Protein AF-A0A7S1D529-F1 (afdb_monomer_lite)

Structure (mmCIF, N/CA/C/O backbone):
data_AF-A0A7S1D529-F1
#
_entry.id   AF-A0A7S1D529-F1
#
loop_
_atom_site.group_PDB
_atom_site.id
_atom_site.type_symbol
_atom_site.label_atom_id
_atom_site.label_alt_id
_atom_site.label_comp_id
_atom_site.label_asym_id
_atom_site.label_entity_id
_atom_site.label_seq_id
_atom_site.pdbx_PDB_ins_code
_atom_site.Cartn_x
_atom_site.Cartn_y
_atom_site.Cartn_z
_atom_site.occupancy
_atom_site.B_iso_or_equiv
_atom_site.auth_seq_id
_atom_site.auth_comp_id
_atom_site.auth_asym_id
_atom_site.auth_atom_id
_atom_site.pdbx_PDB_model_num
ATOM 1 N N . MET A 1 1 ? -1.758 2.946 -7.980 1.00 95.69 1 MET A N 1
ATOM 2 C CA . MET A 1 1 ? -2.320 4.237 -7.523 1.00 95.69 1 MET A CA 1
ATOM 3 C C . MET A 1 1 ? -1.273 4.942 -6.686 1.00 95.69 1 MET A C 1
ATOM 5 O O . MET A 1 1 ? -0.496 4.265 -6.034 1.00 95.69 1 MET A O 1
ATOM 9 N N . ASP A 1 2 ? -1.231 6.268 -6.720 1.00 97.00 2 ASP A N 1
ATOM 10 C CA . ASP A 1 2 ? -0.287 7.068 -5.933 1.00 97.00 2 ASP A CA 1
ATOM 11 C C . ASP A 1 2 ? -1.100 8.072 -5.110 1.00 97.00 2 ASP A C 1
ATOM 13 O O . ASP A 1 2 ? -1.572 9.080 -5.638 1.00 97.00 2 ASP A O 1
ATOM 17 N N . ILE A 1 3 ? -1.356 7.729 -3.847 1.00 98.00 3 ILE A N 1
ATOM 18 C CA . ILE A 1 3 ? -2.122 8.547 -2.903 1.00 98.00 3 ILE A CA 1
ATOM 19 C C . ILE A 1 3 ? -1.126 9.470 -2.215 1.00 98.00 3 ILE A C 1
ATOM 21 O O . ILE A 1 3 ? -0.313 9.010 -1.417 1.00 98.00 3 ILE A O 1
ATOM 25 N N . LYS A 1 4 ? -1.160 10.756 -2.561 1.00 98.00 4 LYS A N 1
ATOM 26 C CA . LYS A 1 4 ? -0.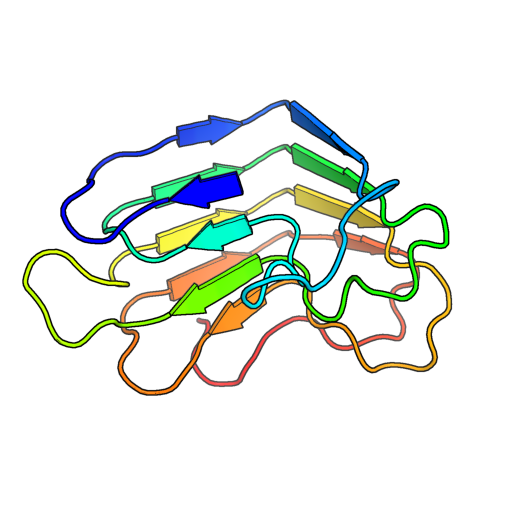144 11.727 -2.146 1.00 98.00 4 LYS A CA 1
ATOM 27 C C . LYS A 1 4 ? -0.289 12.178 -0.697 1.00 98.00 4 LYS A C 1
ATOM 29 O O . LYS A 1 4 ? -1.391 12.260 -0.161 1.00 98.00 4 LYS A O 1
ATOM 34 N N . GLU A 1 5 ? 0.846 12.523 -0.105 1.00 97.69 5 GLU A N 1
ATOM 35 C CA . GLU A 1 5 ? 0.939 13.368 1.081 1.00 97.69 5 GLU A CA 1
ATOM 36 C C . GLU A 1 5 ? 0.051 14.615 0.937 1.00 97.69 5 GLU A C 1
ATOM 38 O O . GLU A 1 5 ? -0.155 15.119 -0.171 1.00 97.69 5 GLU A O 1
ATOM 43 N N . GLY A 1 6 ? -0.528 15.087 2.040 1.00 97.81 6 GLY A N 1
ATOM 44 C CA . GLY A 1 6 ? -1.513 16.173 2.012 1.00 97.81 6 GLY A CA 1
ATOM 45 C C . GLY A 1 6 ? -2.952 15.727 1.729 1.00 97.81 6 GLY A C 1
ATOM 46 O O . GLY A 1 6 ? -3.860 16.548 1.826 1.00 97.81 6 GLY A O 1
ATOM 47 N N . THR A 1 7 ? -3.185 14.455 1.385 1.00 98.19 7 THR A N 1
ATOM 48 C CA . THR A 1 7 ? -4.541 13.890 1.262 1.00 98.19 7 THR A CA 1
ATOM 49 C C . THR A 1 7 ? -4.961 13.175 2.541 1.00 98.19 7 THR A C 1
ATOM 51 O O . THR A 1 7 ? -4.131 12.590 3.237 1.00 98.19 7 THR A O 1
ATOM 54 N N . GLU A 1 8 ? -6.258 13.200 2.838 1.00 98.06 8 GLU A N 1
ATOM 55 C CA . GLU A 1 8 ? -6.848 12.557 4.012 1.00 98.06 8 GLU A CA 1
ATOM 56 C C . GLU A 1 8 ? -8.153 11.837 3.660 1.00 98.06 8 GLU A C 1
ATOM 58 O O . GLU A 1 8 ? -8.775 12.147 2.641 1.00 98.06 8 GLU A O 1
ATOM 63 N N . GLU A 1 9 ? -8.564 10.881 4.498 1.00 97.94 9 GLU A N 1
ATOM 64 C CA . GLU A 1 9 ? -9.870 10.202 4.409 1.00 97.94 9 GLU A CA 1
ATOM 65 C C . GLU A 1 9 ? -10.107 9.491 3.062 1.00 97.94 9 GLU A C 1
ATOM 67 O O . GLU A 1 9 ? -11.237 9.339 2.589 1.00 97.94 9 GLU A O 1
ATOM 72 N N . ILE A 1 10 ? -9.028 9.047 2.410 1.00 98.31 10 ILE A N 1
ATOM 73 C CA . ILE A 1 10 ? -9.114 8.343 1.131 1.00 98.31 10 ILE A CA 1
ATOM 74 C C . ILE A 1 10 ? -9.613 6.920 1.360 1.00 98.31 10 ILE A C 1
ATOM 76 O O . ILE A 1 10 ? -9.035 6.157 2.132 1.00 98.31 10 ILE A O 1
ATOM 80 N N . ILE A 1 11 ? -10.653 6.540 0.622 1.00 98.75 11 ILE A N 1
ATOM 81 C CA . ILE A 1 11 ? -11.219 5.193 0.645 1.00 98.75 11 ILE A CA 1
ATOM 82 C C . ILE A 1 11 ? -10.951 4.521 -0.701 1.00 98.75 11 ILE A C 1
ATOM 84 O O . ILE A 1 11 ? -11.296 5.051 -1.757 1.00 98.75 11 ILE A O 1
ATOM 88 N N . VAL A 1 12 ? -10.362 3.329 -0.652 1.00 98.81 12 VAL A N 1
ATOM 89 C CA . VAL A 1 12 ? -10.220 2.427 -1.798 1.00 98.81 12 VAL A CA 1
ATOM 90 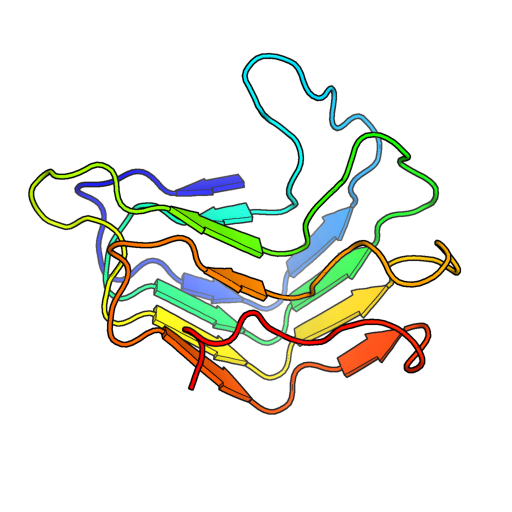C C . VAL A 1 12 ? -10.872 1.111 -1.410 1.00 98.81 12 VAL A C 1
ATOM 92 O O . VAL A 1 12 ? -10.328 0.360 -0.598 1.00 98.81 12 VAL A O 1
ATOM 95 N N . GLU A 1 13 ? -12.045 0.831 -1.973 1.00 98.75 13 GLU A N 1
ATOM 96 C CA . GLU A 1 13 ? -12.808 -0.365 -1.622 1.00 98.75 13 GLU A CA 1
ATOM 97 C C . GLU A 1 13 ? -13.539 -1.018 -2.792 1.00 98.75 13 GLU A C 1
ATOM 99 O O . GLU A 1 13 ? -13.956 -0.334 -3.725 1.00 98.75 13 GLU A O 1
ATOM 104 N N . TYR A 1 14 ? -13.693 -2.345 -2.724 1.00 98.69 14 TYR A N 1
ATOM 105 C CA . TYR A 1 14 ? -14.400 -3.168 -3.716 1.00 98.69 14 TYR A CA 1
ATOM 106 C C . TYR A 1 14 ? -13.848 -3.067 -5.148 1.00 98.69 14 TYR A C 1
ATOM 108 O O . TYR A 1 14 ? -14.591 -3.194 -6.123 1.00 98.69 14 TYR A O 1
ATOM 116 N N . ASN A 1 15 ? -12.537 -2.855 -5.291 1.00 98.81 15 ASN A N 1
ATOM 117 C CA . ASN A 1 15 ? -11.878 -2.779 -6.594 1.00 98.81 15 ASN A CA 1
ATOM 118 C C . ASN A 1 15 ? -11.172 -4.085 -6.965 1.00 98.81 15 ASN A C 1
ATOM 120 O O . ASN A 1 15 ? -10.654 -4.797 -6.107 1.00 98.81 15 ASN A O 1
ATOM 124 N N . TYR A 1 16 ? -11.063 -4.330 -8.272 1.00 98.62 16 TYR A N 1
ATOM 125 C CA . TYR A 1 16 ? -10.112 -5.277 -8.852 1.00 98.62 16 TYR A CA 1
ATOM 126 C C . TYR A 1 16 ? -8.950 -4.494 -9.471 1.00 98.62 16 TYR A C 1
ATOM 128 O O . TYR A 1 16 ? -9.165 -3.662 -10.355 1.00 98.62 16 TYR A O 1
ATOM 136 N N . ILE A 1 17 ? -7.726 -4.742 -9.007 1.00 98.38 17 ILE A N 1
ATOM 137 C CA . ILE A 1 17 ? -6.535 -3.971 -9.376 1.00 98.38 17 ILE A CA 1
ATOM 138 C C . ILE A 1 17 ? -5.509 -4.913 -10.010 1.00 98.38 17 ILE A C 1
ATOM 140 O O . ILE A 1 17 ? -4.945 -5.780 -9.345 1.00 98.38 17 ILE A O 1
ATOM 144 N N . ASP A 1 18 ? -5.266 -4.726 -11.307 1.00 97.56 18 ASP A N 1
ATOM 145 C CA . ASP A 1 18 ? -4.356 -5.535 -12.125 1.00 97.56 18 ASP A CA 1
ATOM 146 C C . ASP A 1 18 ? -3.005 -4.824 -12.291 1.00 97.56 18 ASP A C 1
ATOM 148 O O . ASP A 1 18 ? -2.964 -3.653 -12.673 1.00 97.56 18 ASP A O 1
ATOM 152 N N . ALA A 1 19 ? -1.901 -5.517 -12.005 1.00 96.25 19 ALA A N 1
ATOM 153 C CA . ALA A 1 19 ? -0.557 -4.946 -12.098 1.00 96.25 19 ALA A CA 1
ATOM 154 C C . ALA A 1 19 ? -0.004 -4.862 -13.527 1.00 96.25 19 ALA A C 1
ATOM 156 O O . ALA A 1 19 ? 1.009 -4.191 -13.726 1.00 96.25 19 ALA A O 1
ATOM 157 N N . ARG A 1 20 ? -0.601 -5.536 -14.522 1.00 95.94 20 ARG A N 1
ATOM 158 C CA . ARG A 1 20 ? -0.025 -5.595 -15.878 1.00 95.94 20 ARG A CA 1
ATOM 159 C C . ARG A 1 20 ? 0.240 -4.198 -16.433 1.00 95.94 20 ARG A C 1
ATOM 161 O O . ARG A 1 20 ? -0.674 -3.391 -16.588 1.00 95.94 20 ARG A O 1
ATOM 168 N N . GLY A 1 21 ? 1.496 -3.945 -16.799 1.00 93.12 21 GLY A N 1
ATOM 169 C CA . GLY A 1 21 ? 1.923 -2.669 -17.373 1.00 93.12 21 GLY A CA 1
ATOM 170 C C . GLY A 1 21 ? 2.515 -1.687 -16.362 1.00 93.12 21 GLY A C 1
ATOM 171 O O . GLY A 1 21 ? 2.993 -0.627 -16.779 1.00 93.12 21 GLY A O 1
ATOM 172 N N . ILE A 1 22 ? 2.560 -2.029 -15.069 1.00 93.44 22 ILE A N 1
ATOM 173 C CA . ILE A 1 22 ? 3.409 -1.325 -14.101 1.00 93.44 22 ILE A CA 1
ATOM 174 C C . ILE A 1 22 ? 4.849 -1.323 -14.626 1.00 93.44 22 ILE A C 1
ATOM 176 O O . ILE A 1 22 ? 5.383 -2.328 -15.090 1.00 93.44 22 ILE A O 1
ATOM 180 N N . SER A 1 23 ? 5.478 -0.150 -14.623 1.00 91.56 23 SER A N 1
ATOM 181 C CA . SER A 1 23 ? 6.689 0.081 -15.412 1.00 91.56 23 SER A CA 1
ATOM 182 C C . SER A 1 23 ? 7.975 0.149 -14.594 1.00 91.56 23 SER A C 1
ATOM 184 O O . SER A 1 23 ? 9.044 0.021 -15.196 1.00 91.56 23 SER A O 1
ATOM 186 N N . ASN A 1 24 ? 7.890 0.349 -13.273 1.00 89.94 24 ASN A N 1
ATOM 187 C CA . ASN A 1 24 ? 8.997 0.757 -12.398 1.00 89.94 24 ASN A CA 1
ATOM 188 C C . ASN A 1 24 ? 9.657 2.098 -12.792 1.00 89.94 24 ASN A C 1
ATOM 190 O O . ASN A 1 24 ? 10.660 2.515 -12.214 1.00 89.94 24 ASN A O 1
ATOM 194 N N . ALA A 1 25 ? 9.101 2.824 -13.767 1.00 91.56 25 ALA A N 1
ATOM 195 C CA . ALA A 1 25 ? 9.546 4.179 -14.053 1.00 91.56 25 ALA A CA 1
ATOM 196 C C . ALA A 1 25 ? 9.136 5.086 -12.889 1.00 91.56 25 ALA A C 1
ATOM 198 O O . ALA A 1 25 ? 7.987 5.051 -12.452 1.00 91.56 25 ALA A O 1
ATOM 199 N N . ASN A 1 26 ? 10.073 5.897 -12.396 1.00 90.69 26 ASN A N 1
ATOM 200 C CA . ASN A 1 26 ? 9.856 6.796 -11.259 1.00 90.69 26 ASN A CA 1
ATOM 201 C C . ASN A 1 26 ? 9.293 6.081 -10.019 1.00 90.69 26 ASN A C 1
ATOM 203 O O . ASN A 1 26 ? 8.403 6.614 -9.362 1.00 90.69 26 ASN A O 1
ATOM 207 N N . TYR A 1 27 ? 9.825 4.893 -9.708 1.00 91.88 27 TYR A N 1
ATOM 208 C CA . TYR A 1 27 ? 9.454 4.104 -8.526 1.00 91.88 27 TYR A CA 1
ATOM 209 C C . TYR A 1 27 ? 8.014 3.570 -8.538 1.00 91.88 27 TYR A C 1
ATOM 211 O O . TYR A 1 27 ? 7.485 3.209 -7.498 1.00 91.88 27 TYR A O 1
ATOM 219 N N . ALA A 1 28 ? 7.367 3.494 -9.705 1.00 90.69 28 ALA A N 1
ATOM 220 C CA . ALA A 1 28 ? 6.077 2.825 -9.835 1.00 90.69 28 ALA A CA 1
ATOM 221 C C . ALA A 1 28 ? 6.256 1.297 -9.752 1.00 90.69 28 ALA A C 1
ATOM 223 O O . ALA A 1 28 ? 6.328 0.638 -10.790 1.00 90.69 28 ALA A O 1
ATOM 224 N N . ASP A 1 29 ? 6.370 0.750 -8.540 1.00 94.25 29 ASP A N 1
ATOM 225 C CA . ASP A 1 29 ? 6.665 -0.668 -8.271 1.00 94.25 29 ASP A CA 1
ATOM 226 C C . ASP A 1 29 ? 5.697 -1.340 -7.272 1.00 94.25 29 ASP A C 1
ATOM 228 O O . ASP A 1 29 ? 5.944 -2.454 -6.803 1.00 94.25 29 ASP A O 1
ATOM 232 N N . SER A 1 30 ? 4.564 -0.695 -6.992 1.00 96.62 30 SER A N 1
ATOM 233 C CA . SER A 1 30 ? 3.515 -1.160 -6.081 1.00 96.62 30 SER A CA 1
ATOM 234 C C . SER A 1 30 ? 2.119 -1.039 -6.714 1.00 96.62 30 SER A C 1
ATOM 236 O O . SER A 1 30 ? 1.917 -0.293 -7.680 1.00 96.62 30 SER A O 1
ATOM 238 N N . PHE A 1 31 ? 1.115 -1.745 -6.176 1.00 98.06 31 PHE A N 1
ATOM 239 C CA . PHE A 1 31 ? -0.277 -1.478 -6.564 1.00 98.06 31 PHE A CA 1
ATOM 240 C C . PHE A 1 31 ? -0.718 -0.108 -6.065 1.00 98.06 31 PHE A C 1
ATOM 242 O O . PHE A 1 31 ? -1.464 0.600 -6.749 1.00 98.06 31 PHE A O 1
ATOM 249 N N . ILE A 1 32 ? -0.286 0.247 -4.855 1.00 98.50 32 ILE A N 1
ATOM 250 C CA . ILE A 1 32 ? -0.587 1.508 -4.195 1.00 98.50 32 ILE A CA 1
ATOM 251 C C . ILE A 1 32 ? 0.678 2.004 -3.510 1.00 98.50 32 ILE A C 1
ATOM 253 O O . ILE A 1 32 ? 1.185 1.348 -2.603 1.00 98.50 32 ILE A O 1
ATOM 257 N N . ASP A 1 33 ? 1.108 3.202 -3.880 1.00 97.75 33 ASP A N 1
ATOM 258 C CA . ASP A 1 33 ? 1.912 4.016 -2.992 1.00 97.75 33 ASP A CA 1
ATOM 259 C C . ASP A 1 33 ? 0.980 4.865 -2.131 1.00 97.75 33 ASP A C 1
ATOM 261 O O . ASP A 1 33 ? 0.189 5.661 -2.644 1.00 97.75 33 ASP A O 1
ATOM 265 N N . LEU A 1 34 ? 1.092 4.702 -0.821 1.00 98.25 34 LEU A N 1
ATOM 266 C CA . LEU A 1 34 ? 0.265 5.343 0.180 1.00 98.25 34 LEU A CA 1
ATOM 267 C C . LEU A 1 34 ? 1.110 6.342 0.972 1.00 98.25 34 LEU A C 1
ATOM 269 O O . LEU A 1 34 ? 1.933 5.949 1.795 1.00 98.25 34 LEU A O 1
ATOM 273 N N . LYS A 1 35 ? 0.933 7.629 0.663 1.00 98.19 35 LYS A N 1
ATOM 274 C CA . LYS A 1 35 ? 1.703 8.744 1.233 1.00 98.19 35 LYS A CA 1
ATOM 275 C C . LYS A 1 35 ? 0.852 9.744 2.019 1.00 98.19 35 LYS A C 1
ATOM 277 O O . LYS A 1 35 ? 1.433 10.611 2.663 1.00 98.19 35 LYS A O 1
ATOM 282 N N . GLY A 1 36 ? -0.481 9.665 1.920 1.00 98.00 36 GLY A N 1
ATOM 283 C CA . GLY A 1 36 ? -1.446 10.525 2.627 1.00 98.00 36 GLY A CA 1
ATOM 284 C C . GLY A 1 36 ? -1.676 10.107 4.081 1.00 98.00 36 GLY A C 1
ATOM 285 O O . GLY A 1 36 ? -0.858 9.403 4.652 1.00 98.00 36 GLY A O 1
ATOM 286 N N . THR A 1 37 ? -2.811 10.478 4.666 1.00 98.19 37 THR A N 1
ATOM 287 C CA . THR A 1 37 ? -3.180 10.190 6.066 1.00 98.19 37 THR A CA 1
ATOM 288 C C . THR A 1 37 ? -4.587 9.587 6.139 1.00 98.19 37 THR A C 1
ATOM 290 O O . THR A 1 37 ? -5.403 9.851 5.259 1.00 98.19 37 THR A O 1
ATOM 293 N N . ARG A 1 38 ? -4.902 8.773 7.161 1.00 98.38 38 ARG A N 1
ATOM 294 C CA . ARG A 1 38 ? -6.267 8.230 7.384 1.00 98.38 38 ARG A CA 1
ATOM 295 C C . ARG A 1 38 ? -6.888 7.602 6.138 1.00 98.38 38 ARG A C 1
ATOM 297 O O . ARG A 1 38 ? -7.988 7.938 5.714 1.00 98.38 38 ARG A O 1
ATOM 304 N N . ALA A 1 39 ? -6.133 6.706 5.512 1.00 98.56 39 ALA A N 1
ATOM 305 C CA . ALA A 1 39 ? -6.617 5.980 4.342 1.00 98.56 39 ALA A CA 1
ATOM 306 C C . ALA A 1 39 ? -7.188 4.618 4.731 1.00 98.56 39 ALA A C 1
ATOM 308 O O . ALA A 1 39 ? -6.607 3.915 5.560 1.00 98.56 39 ALA A O 1
ATOM 309 N N . TYR A 1 40 ? -8.273 4.236 4.065 1.00 98.81 40 TYR A N 1
ATOM 310 C CA . TYR A 1 40 ? -8.997 2.990 4.275 1.00 98.81 40 TYR A CA 1
ATOM 311 C C . TYR A 1 40 ? -8.941 2.152 2.998 1.00 98.81 40 TYR A C 1
ATOM 313 O O . TYR A 1 40 ? -9.626 2.449 2.017 1.00 98.81 40 TYR A O 1
ATOM 321 N N . ILE A 1 41 ? -8.115 1.108 3.001 1.00 98.88 41 ILE A N 1
ATOM 322 C CA . ILE A 1 41 ? -7.926 0.209 1.857 1.00 98.88 41 ILE A CA 1
ATOM 323 C C . ILE A 1 41 ? -8.531 -1.148 2.208 1.00 98.88 41 ILE A C 1
ATOM 325 O O . ILE A 1 41 ? -7.942 -1.904 2.983 1.00 98.88 41 ILE A O 1
ATOM 329 N N . ARG A 1 42 ? -9.718 -1.459 1.680 1.00 98.88 42 ARG A N 1
ATOM 330 C CA . ARG A 1 42 ? -10.480 -2.633 2.133 1.00 98.88 42 ARG A CA 1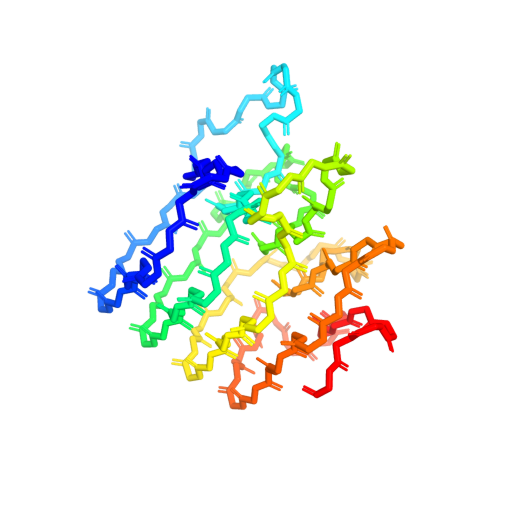
ATOM 331 C C . ARG A 1 42 ? -11.292 -3.344 1.067 1.00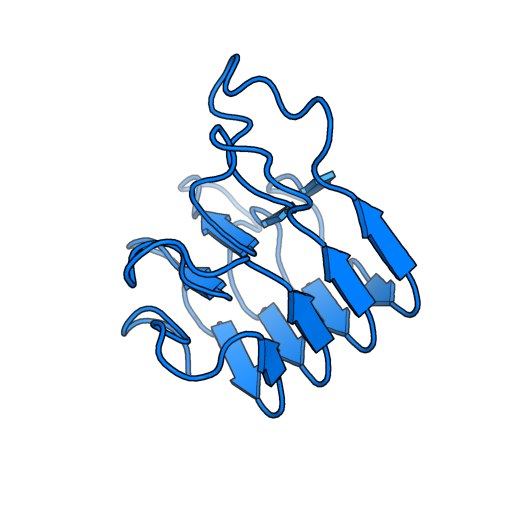 98.88 42 ARG A C 1
ATOM 333 O O . ARG A 1 42 ? -11.790 -2.707 0.151 1.00 98.88 42 ARG A O 1
ATOM 340 N N . TYR A 1 43 ? -11.476 -4.654 1.206 1.00 98.88 43 TYR A N 1
ATOM 341 C CA . TYR A 1 43 ? -12.310 -5.452 0.294 1.00 98.88 43 TYR A CA 1
ATOM 342 C C . TYR A 1 43 ? -11.884 -5.380 -1.182 1.00 98.88 43 TYR A C 1
ATOM 344 O O . TYR A 1 43 ? -12.717 -5.511 -2.077 1.00 98.88 43 TYR A O 1
ATOM 352 N N . ASN A 1 44 ? -10.602 -5.129 -1.458 1.00 98.94 44 ASN A N 1
ATOM 353 C CA . ASN A 1 44 ? -10.070 -5.110 -2.820 1.00 98.94 44 ASN A CA 1
ATOM 354 C C . ASN A 1 44 ? -9.412 -6.444 -3.176 1.00 98.94 44 ASN A C 1
ATOM 356 O O . ASN A 1 44 ? -8.897 -7.155 -2.314 1.00 98.94 44 ASN A O 1
ATOM 360 N N . THR A 1 45 ? -9.348 -6.725 -4.474 1.00 98.88 45 THR A N 1
ATOM 361 C CA . THR A 1 45 ? -8.578 -7.827 -5.047 1.00 98.88 45 THR A CA 1
ATOM 362 C C . THR A 1 45 ? -7.413 -7.263 -5.854 1.00 98.88 45 THR A C 1
ATOM 364 O O . THR A 1 45 ? -7.612 -6.597 -6.869 1.00 98.88 45 THR A O 1
ATOM 367 N N . PHE A 1 46 ? -6.191 -7.545 -5.419 1.00 98.56 46 PHE A N 1
ATOM 368 C CA . PHE A 1 46 ? -4.951 -7.151 -6.081 1.00 98.56 46 PHE A CA 1
ATOM 369 C C . PHE A 1 46 ? -4.357 -8.347 -6.820 1.00 98.56 46 PHE A C 1
ATOM 371 O O . PHE A 1 46 ? -4.135 -9.394 -6.211 1.00 98.56 46 PHE A O 1
ATOM 378 N N . VAL A 1 47 ? -4.072 -8.206 -8.115 1.00 97.69 47 VAL A N 1
ATOM 379 C CA . VAL A 1 47 ? -3.570 -9.307 -8.949 1.00 97.69 47 VAL A CA 1
ATOM 380 C C . VAL A 1 47 ? -2.309 -8.895 -9.691 1.00 97.69 47 VAL A C 1
ATOM 382 O O . VAL A 1 47 ? -2.329 -8.008 -10.543 1.00 97.69 47 VAL A O 1
ATOM 385 N N . ARG A 1 48 ? -1.197 -9.566 -9.374 1.00 95.62 48 ARG A N 1
ATOM 386 C CA . ARG A 1 48 ? 0.112 -9.317 -9.984 1.00 95.62 48 ARG A CA 1
ATOM 387 C C . ARG A 1 48 ? 0.171 -9.788 -11.433 1.00 95.62 48 ARG A C 1
ATOM 389 O O . ARG A 1 48 ? 0.745 -9.105 -12.275 1.00 95.62 48 ARG A O 1
ATOM 396 N N . HIS A 1 49 ? -0.418 -10.947 -11.720 1.00 95.31 49 HIS A N 1
ATOM 397 C CA . HIS A 1 49 ? -0.563 -11.472 -13.076 1.00 95.31 49 HIS A CA 1
ATOM 398 C C . HIS A 1 49 ? 0.774 -11.567 -13.843 1.00 95.31 49 HIS A C 1
ATOM 400 O O . HIS A 1 49 ? 0.857 -11.234 -15.027 1.00 95.31 49 HIS A O 1
ATOM 406 N N . GLY A 1 50 ? 1.837 -11.997 -13.162 1.00 93.56 50 GLY A N 1
ATOM 407 C CA . GLY A 1 50 ? 3.175 -12.154 -13.726 1.00 93.56 50 GLY A CA 1
ATOM 408 C C . GLY A 1 50 ? 3.958 -10.854 -13.931 1.00 93.56 50 GLY A C 1
ATOM 409 O O . GLY A 1 50 ? 5.052 -10.907 -14.492 1.00 93.56 50 GLY A O 1
ATOM 410 N N . GLU A 1 51 ? 3.452 -9.693 -13.495 1.00 94.50 51 GLU A N 1
ATOM 411 C CA . GLU A 1 51 ? 4.187 -8.429 -13.599 1.00 94.50 51 GLU A CA 1
ATOM 412 C C . GLU A 1 51 ? 5.415 -8.442 -12.677 1.00 94.50 51 GLU A C 1
ATOM 414 O O . GLU A 1 51 ? 5.326 -8.282 -11.456 1.00 94.50 51 GLU A O 1
ATOM 419 N N . THR A 1 52 ? 6.593 -8.653 -13.259 1.00 92.62 52 THR A N 1
ATOM 420 C CA . THR A 1 52 ? 7.846 -8.820 -12.511 1.00 92.62 52 THR A CA 1
ATOM 421 C C . THR A 1 52 ? 8.378 -7.513 -11.936 1.00 92.62 52 THR A C 1
ATOM 423 O O . THR A 1 52 ? 9.214 -7.547 -11.036 1.00 92.62 52 THR A O 1
ATOM 426 N N . LYS A 1 53 ? 7.885 -6.367 -12.420 1.00 94.00 53 LYS A N 1
ATOM 427 C CA . LYS A 1 53 ? 8.272 -5.031 -11.946 1.00 94.00 53 LYS A CA 1
ATOM 428 C C . LYS A 1 53 ? 7.541 -4.589 -10.684 1.00 94.00 53 LYS A C 1
ATOM 430 O O . LYS A 1 53 ? 7.975 -3.630 -10.054 1.00 94.00 53 LYS A O 1
ATOM 435 N N . LEU A 1 54 ? 6.458 -5.272 -10.318 1.00 94.00 54 LEU A N 1
ATOM 436 C CA . LEU A 1 54 ? 5.820 -5.106 -9.021 1.00 94.00 54 LEU A CA 1
ATOM 437 C C . LEU A 1 54 ? 6.722 -5.735 -7.949 1.00 94.00 54 LEU A C 1
ATOM 439 O O . LEU A 1 54 ? 6.966 -6.941 -7.977 1.00 94.00 54 LEU A O 1
ATOM 443 N N . THR A 1 55 ? 7.211 -4.929 -7.010 1.00 93.31 55 THR A N 1
ATOM 444 C CA . THR A 1 55 ? 8.078 -5.370 -5.906 1.00 93.31 55 THR A CA 1
ATOM 445 C C . THR A 1 55 ? 7.380 -5.298 -4.545 1.00 93.31 55 THR A C 1
ATOM 447 O O . THR A 1 55 ? 7.881 -5.857 -3.566 1.00 93.31 55 THR A O 1
ATOM 450 N N . ARG A 1 56 ? 6.211 -4.642 -4.465 1.00 93.94 56 ARG A N 1
ATOM 451 C CA . ARG A 1 56 ? 5.433 -4.447 -3.226 1.00 93.94 56 ARG A CA 1
ATOM 452 C C . ARG A 1 56 ? 3.933 -4.534 -3.504 1.00 93.94 56 ARG A C 1
ATOM 454 O O . ARG A 1 56 ? 3.484 -4.189 -4.590 1.00 93.94 56 ARG A O 1
ATOM 461 N N . GLY A 1 57 ? 3.147 -4.952 -2.513 1.00 96.38 57 GLY A N 1
ATOM 462 C CA . GLY A 1 57 ? 1.691 -4.844 -2.565 1.00 96.38 57 GLY A CA 1
ATOM 463 C C . GLY A 1 57 ? 1.254 -3.383 -2.422 1.00 96.38 57 GLY A C 1
ATOM 464 O O . GLY A 1 57 ? 0.992 -2.693 -3.407 1.00 96.38 57 GLY A O 1
ATOM 465 N N . ILE A 1 58 ? 1.232 -2.909 -1.178 1.00 98.38 58 ILE A N 1
ATOM 466 C CA . ILE A 1 58 ? 1.010 -1.511 -0.796 1.00 98.38 58 ILE A CA 1
ATOM 467 C C . ILE A 1 58 ? 2.286 -0.990 -0.132 1.00 98.38 58 ILE A C 1
ATOM 469 O O . ILE A 1 58 ? 2.748 -1.570 0.851 1.00 98.38 58 ILE A O 1
ATOM 473 N N . ALA A 1 59 ? 2.849 0.096 -0.653 1.00 97.88 59 ALA A N 1
ATOM 474 C CA . ALA A 1 59 ? 3.992 0.779 -0.060 1.00 97.88 59 ALA A CA 1
ATOM 475 C C . ALA A 1 59 ? 3.500 1.969 0.771 1.00 97.88 59 ALA A C 1
ATOM 477 O O . ALA A 1 59 ? 2.890 2.878 0.217 1.00 97.88 59 ALA A O 1
ATOM 478 N N . VAL A 1 60 ? 3.757 1.984 2.081 1.00 98.38 60 VAL A N 1
ATOM 479 C CA . VAL A 1 60 ? 3.398 3.118 2.956 1.00 98.38 60 VAL A CA 1
ATOM 480 C C . VAL A 1 60 ? 4.649 3.955 3.203 1.00 98.38 60 VAL A C 1
ATOM 482 O O . VAL A 1 60 ? 5.636 3.432 3.727 1.00 98.38 60 VAL A O 1
ATOM 485 N N . ILE A 1 61 ? 4.648 5.217 2.764 1.00 97.50 61 ILE A N 1
ATOM 486 C CA . ILE A 1 61 ? 5.879 6.005 2.590 1.00 97.50 61 ILE A CA 1
ATOM 487 C C . ILE A 1 61 ? 5.719 7.417 3.154 1.00 97.50 61 ILE A C 1
ATOM 489 O O . ILE A 1 61 ? 5.145 8.297 2.507 1.00 97.50 61 ILE A O 1
ATOM 493 N N . ASP A 1 62 ? 6.305 7.665 4.323 1.00 96.88 62 ASP A N 1
ATOM 494 C CA . ASP A 1 62 ? 6.422 9.014 4.878 1.00 96.88 62 ASP A CA 1
ATOM 495 C C . ASP A 1 62 ? 7.329 9.896 3.999 1.00 96.88 62 ASP A C 1
ATOM 497 O O . ASP A 1 62 ? 8.417 9.497 3.566 1.00 96.88 62 ASP A O 1
ATOM 501 N N . ARG A 1 63 ? 6.853 11.105 3.696 1.00 96.56 63 ARG A N 1
ATOM 502 C CA . ARG A 1 63 ? 7.555 12.121 2.902 1.00 96.56 63 ARG A CA 1
ATOM 503 C C . ARG A 1 63 ? 8.165 13.231 3.754 1.00 96.56 63 ARG A C 1
ATOM 505 O O . ARG A 1 63 ? 8.793 14.125 3.189 1.00 96.56 63 ARG A O 1
ATOM 512 N N . GLY A 1 64 ? 8.028 13.166 5.078 1.00 96.19 64 GLY A N 1
ATOM 513 C CA . GLY A 1 64 ? 8.574 14.145 6.016 1.00 96.19 64 GLY A CA 1
ATOM 514 C C . GLY A 1 64 ? 7.881 15.504 5.926 1.00 96.19 64 GLY A C 1
ATOM 515 O O . GLY A 1 64 ? 8.503 16.535 6.184 1.00 96.19 64 GLY A O 1
ATOM 516 N N . VAL A 1 65 ? 6.615 15.512 5.507 1.00 96.44 65 VAL A N 1
ATOM 517 C CA . VAL A 1 65 ? 5.780 16.711 5.380 1.00 96.44 65 VAL A CA 1
ATOM 518 C C . VAL A 1 65 ? 4.434 16.496 6.066 1.00 96.44 65 VAL A C 1
ATOM 520 O O . VAL A 1 65 ? 4.106 15.388 6.485 1.00 96.44 65 VAL A O 1
ATOM 523 N N . GLU A 1 66 ? 3.664 17.573 6.205 1.00 95.81 66 GLU A N 1
ATOM 524 C CA . GLU A 1 66 ? 2.345 17.531 6.831 1.00 95.81 66 GLU A CA 1
ATOM 525 C C . GLU A 1 66 ? 1.409 16.531 6.131 1.00 95.81 66 GLU A C 1
ATOM 527 O O . GLU A 1 66 ? 1.432 16.405 4.905 1.00 95.81 66 GLU A O 1
ATOM 532 N N . LEU A 1 67 ? 0.583 15.837 6.926 1.00 95.88 67 LEU A N 1
ATOM 533 C CA . LEU A 1 67 ? -0.354 14.808 6.462 1.00 95.88 67 LEU A CA 1
ATOM 534 C C . LEU A 1 67 ? 0.336 13.733 5.599 1.00 95.88 67 LEU A C 1
ATOM 536 O O . LEU A 1 67 ? -0.071 13.480 4.458 1.00 95.88 67 LEU A O 1
ATOM 540 N N . SER A 1 68 ? 1.417 13.141 6.126 1.00 97.12 68 SER A N 1
ATOM 541 C CA . SER A 1 68 ? 2.150 12.079 5.441 1.00 97.12 68 SER A CA 1
ATOM 542 C C . SER A 1 68 ? 2.287 10.790 6.251 1.00 97.12 68 SER A C 1
ATOM 544 O O . SER A 1 68 ? 2.997 10.725 7.247 1.00 97.12 68 SER A O 1
ATOM 546 N N . SER A 1 69 ? 1.640 9.740 5.752 1.00 95.25 69 SER A N 1
ATOM 547 C CA . SER A 1 69 ? 1.802 8.328 6.108 1.00 95.25 69 SER A CA 1
ATOM 548 C C . SER A 1 69 ? 1.563 7.935 7.559 1.00 95.25 69 SER A C 1
ATOM 550 O O . SER A 1 69 ? 2.380 7.239 8.173 1.00 95.25 69 SER A O 1
ATOM 552 N N . TYR A 1 70 ? 0.404 8.325 8.084 1.00 96.38 70 TYR A N 1
ATOM 553 C CA . TYR A 1 70 ? -0.064 7.869 9.388 1.00 96.38 70 TYR A CA 1
ATOM 554 C C . TYR A 1 70 ? -1.572 7.583 9.429 1.00 96.38 70 TYR A C 1
ATOM 556 O O . TYR A 1 70 ? -2.340 8.071 8.594 1.00 96.38 70 TYR A O 1
ATOM 564 N N . GLU A 1 71 ? -1.984 6.786 10.422 1.00 97.88 71 GLU A N 1
ATOM 565 C CA . GLU A 1 71 ? -3.381 6.398 10.704 1.00 97.88 71 GLU A CA 1
ATOM 566 C C . GLU A 1 71 ? -4.055 5.597 9.573 1.00 97.88 71 GLU A C 1
ATOM 568 O O . GLU A 1 71 ? -5.238 5.764 9.280 1.00 97.88 71 GLU A O 1
ATOM 573 N N . HIS A 1 72 ? -3.318 4.708 8.910 1.00 98.44 72 HIS A N 1
ATOM 574 C CA . HIS A 1 72 ? -3.866 3.890 7.827 1.00 98.44 72 HIS A CA 1
ATOM 575 C C . HIS A 1 72 ? -4.522 2.608 8.320 1.00 98.44 72 HIS A C 1
ATOM 577 O O . HIS A 1 72 ? -4.054 1.954 9.250 1.00 98.44 72 HIS A O 1
ATOM 583 N N . VAL A 1 73 ? -5.571 2.206 7.609 1.00 98.69 73 VAL A N 1
ATOM 584 C CA . VAL A 1 73 ? -6.346 1.005 7.888 1.00 98.69 73 VAL A CA 1
ATOM 585 C C . VAL A 1 73 ? -6.442 0.167 6.615 1.00 98.69 73 VAL A C 1
ATOM 587 O O . VAL A 1 73 ? -7.052 0.583 5.629 1.00 98.69 73 VAL A 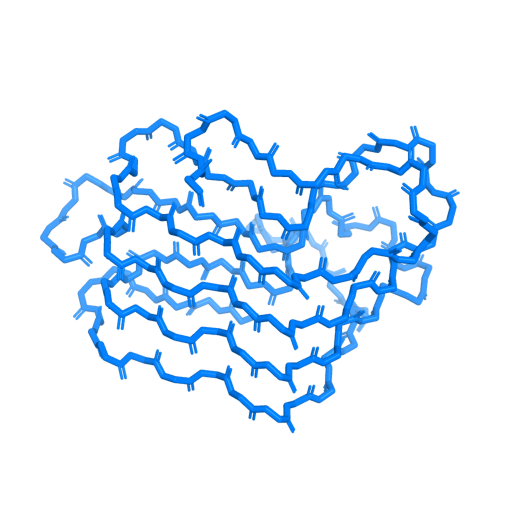O 1
ATOM 590 N N . ILE A 1 74 ? -5.831 -1.018 6.619 1.00 98.88 74 ILE A N 1
ATOM 591 C CA . ILE A 1 74 ? -5.712 -1.882 5.437 1.00 98.88 74 ILE A CA 1
ATOM 592 C C . ILE A 1 74 ? -6.242 -3.276 5.774 1.00 98.88 74 ILE A C 1
ATOM 594 O O . ILE A 1 74 ? -5.555 -4.045 6.443 1.00 98.88 74 ILE A O 1
ATOM 598 N N . HIS A 1 75 ? -7.441 -3.645 5.323 1.00 98.81 75 HIS A N 1
ATOM 599 C CA . HIS A 1 75 ? -8.056 -4.888 5.799 1.00 98.81 75 HIS A CA 1
ATOM 600 C C . HIS A 1 75 ? -8.952 -5.627 4.812 1.00 98.81 75 HIS A C 1
ATOM 602 O O . HIS A 1 75 ? -9.502 -5.038 3.890 1.00 98.81 75 HIS A O 1
ATOM 608 N N . ASP A 1 76 ? -9.124 -6.931 5.042 1.00 98.81 76 ASP A N 1
ATOM 609 C CA . ASP A 1 76 ? -10.020 -7.799 4.262 1.00 98.81 76 ASP A CA 1
ATOM 610 C C . ASP A 1 76 ? -9.784 -7.707 2.735 1.00 98.81 76 ASP A C 1
ATOM 612 O O . ASP A 1 76 ? -10.720 -7.787 1.941 1.00 98.81 76 ASP A O 1
ATOM 616 N N . ASN A 1 77 ? -8.536 -7.491 2.303 1.00 98.88 77 ASN A N 1
ATOM 617 C CA . ASN A 1 77 ? -8.158 -7.513 0.889 1.00 98.88 77 ASN A CA 1
ATOM 618 C C . ASN A 1 77 ? -7.577 -8.879 0.496 1.00 98.88 77 ASN A C 1
ATOM 620 O O . ASN A 1 77 ? -6.957 -9.558 1.315 1.00 98.88 77 ASN A O 1
ATOM 624 N N . GLU A 1 78 ? -7.679 -9.236 -0.781 1.00 98.56 78 GLU A N 1
ATOM 625 C CA . GLU A 1 78 ? -7.017 -10.409 -1.356 1.00 98.56 78 GLU A CA 1
ATOM 626 C C . GLU A 1 78 ? -5.839 -9.992 -2.243 1.00 98.56 78 GLU A C 1
ATOM 628 O O . GLU A 1 78 ? -5.983 -9.160 -3.138 1.00 98.56 78 GLU A O 1
ATOM 633 N N . PHE A 1 79 ? -4.672 -10.595 -2.025 1.00 97.94 79 PHE A N 1
ATOM 634 C CA . PHE A 1 79 ? -3.441 -10.323 -2.764 1.00 97.94 79 PHE A CA 1
ATOM 635 C C . PHE A 1 79 ? -2.960 -11.576 -3.500 1.00 97.94 79 PHE A C 1
ATOM 637 O O . PHE A 1 79 ? -2.363 -12.468 -2.899 1.00 97.94 79 PHE A O 1
ATOM 644 N N . TYR A 1 80 ? -3.159 -11.616 -4.815 1.00 96.62 80 TYR A N 1
ATOM 645 C CA . TYR A 1 80 ? -2.648 -12.645 -5.720 1.00 96.62 80 TYR A CA 1
ATOM 646 C C . TYR A 1 80 ? -1.298 -12.193 -6.283 1.00 96.62 80 TYR A C 1
ATOM 648 O O . TYR A 1 80 ? -1.235 -11.412 -7.231 1.00 96.62 80 TYR A O 1
ATOM 656 N N . LEU A 1 81 ? -0.209 -12.644 -5.657 1.00 94.25 81 LEU A N 1
ATOM 657 C CA . LEU A 1 81 ? 1.151 -12.121 -5.869 1.00 94.25 81 LEU A CA 1
ATOM 658 C C . LEU A 1 81 ? 2.075 -13.071 -6.635 1.00 94.25 81 LEU A C 1
ATOM 660 O O . LEU A 1 81 ? 3.265 -12.779 -6.785 1.00 94.25 81 LEU A O 1
ATOM 664 N N . ASP A 1 82 ? 1.501 -14.161 -7.143 1.00 91.12 82 ASP A N 1
ATOM 665 C CA . ASP A 1 82 ? 2.191 -15.268 -7.800 1.00 91.12 82 ASP A CA 1
ATOM 666 C C . ASP A 1 82 ? 3.235 -15.943 -6.884 1.00 91.12 82 ASP A C 1
ATOM 668 O O . ASP A 1 82 ? 3.530 -15.487 -5.774 1.00 91.12 82 ASP A O 1
ATOM 672 N N . ASP A 1 83 ? 3.778 -17.084 -7.313 1.00 77.31 83 ASP A N 1
ATOM 673 C CA . ASP A 1 83 ? 4.813 -17.796 -6.553 1.00 77.31 83 ASP A CA 1
ATOM 674 C C . ASP A 1 83 ? 6.187 -17.171 -6.817 1.00 77.31 83 ASP A C 1
ATOM 676 O O . ASP A 1 83 ? 6.963 -17.619 -7.659 1.00 77.31 83 ASP A O 1
ATOM 680 N N . ASP A 1 84 ? 6.450 -16.051 -6.149 1.00 66.25 84 ASP A N 1
ATOM 681 C CA . ASP A 1 84 ? 7.622 -15.211 -6.415 1.00 66.25 84 ASP A CA 1
ATOM 682 C C . ASP A 1 84 ? 8.818 -15.443 -5.500 1.00 66.25 84 ASP A C 1
ATOM 684 O O . ASP A 1 84 ? 9.785 -14.675 -5.496 1.00 66.25 84 ASP A O 1
ATOM 688 N N . GLY A 1 85 ? 8.766 -16.528 -4.734 1.00 55.25 85 GLY A N 1
ATOM 689 C CA . GLY A 1 85 ? 9.869 -16.903 -3.870 1.00 55.25 85 GLY A CA 1
ATOM 690 C C . GLY A 1 85 ? 10.066 -15.940 -2.703 1.00 55.25 85 GLY A C 1
ATOM 691 O O . GLY A 1 85 ? 11.205 -15.717 -2.307 1.00 55.25 85 GLY A O 1
ATOM 692 N N . SER A 1 86 ? 8.974 -15.433 -2.115 1.00 62.09 86 SER A N 1
ATOM 693 C CA . SER A 1 86 ? 8.917 -14.780 -0.793 1.00 62.09 86 SER A CA 1
ATOM 694 C C . SER A 1 86 ? 9.359 -13.311 -0.685 1.00 62.09 86 SER A C 1
ATOM 696 O O . SER A 1 86 ? 9.656 -12.857 0.418 1.00 62.09 86 SER A O 1
ATOM 698 N N . ASN A 1 87 ? 9.347 -12.524 -1.767 1.00 80.75 87 ASN A N 1
ATOM 699 C CA . ASN A 1 87 ? 9.923 -11.167 -1.722 1.00 80.75 87 ASN A CA 1
ATOM 700 C C . ASN A 1 87 ? 8.907 -10.023 -1.619 1.00 80.75 87 ASN A C 1
ATOM 702 O O . ASN A 1 87 ? 9.208 -8.993 -1.015 1.00 80.75 87 ASN A O 1
ATOM 706 N N . ILE A 1 88 ? 7.702 -10.179 -2.164 1.00 92.12 88 ILE A N 1
ATOM 707 C CA . ILE A 1 88 ? 6.705 -9.099 -2.132 1.00 92.12 88 ILE A CA 1
ATOM 708 C C . ILE A 1 88 ? 5.922 -9.166 -0.830 1.00 92.12 88 ILE A C 1
ATOM 710 O O . ILE A 1 88 ? 5.245 -10.162 -0.607 1.00 92.12 88 ILE A O 1
ATOM 714 N N . LYS A 1 89 ? 5.928 -8.119 -0.001 1.00 94.62 89 LYS A N 1
ATOM 715 C CA . LYS A 1 89 ? 4.988 -7.999 1.133 1.00 94.62 89 LYS A CA 1
ATOM 716 C C . LYS A 1 89 ? 3.629 -7.489 0.653 1.00 94.62 89 LYS A C 1
ATOM 718 O O . LYS A 1 89 ? 3.580 -6.706 -0.294 1.00 94.62 89 LYS A O 1
ATOM 723 N N . MET A 1 90 ? 2.541 -7.884 1.317 1.00 96.75 90 MET A N 1
ATOM 724 C CA . MET A 1 90 ? 1.217 -7.294 1.066 1.00 96.75 90 MET A CA 1
ATOM 725 C C . MET A 1 90 ? 1.200 -5.813 1.457 1.00 96.75 90 MET A C 1
ATOM 727 O O . MET A 1 90 ? 0.719 -4.983 0.692 1.00 96.75 90 MET A O 1
ATOM 731 N N . VAL A 1 91 ? 1.788 -5.484 2.612 1.00 98.06 91 VAL A N 1
ATOM 732 C CA . VAL A 1 91 ? 1.965 -4.105 3.089 1.00 98.06 91 VAL A CA 1
ATOM 733 C C . VAL A 1 91 ? 3.413 -3.916 3.531 1.00 98.06 91 VAL A C 1
ATOM 735 O O . VAL A 1 91 ? 3.907 -4.636 4.397 1.00 98.06 91 VAL A O 1
ATOM 738 N N . ASP A 1 92 ? 4.110 -2.962 2.924 1.00 97.00 92 ASP A N 1
ATOM 739 C CA . ASP A 1 92 ? 5.491 -2.605 3.251 1.00 97.00 92 ASP A CA 1
ATOM 740 C C . ASP A 1 92 ? 5.519 -1.151 3.734 1.00 97.00 92 ASP A C 1
ATOM 742 O O . ASP A 1 92 ? 5.534 -0.215 2.934 1.00 97.00 92 ASP A O 1
ATOM 746 N N . ALA A 1 93 ? 5.469 -0.965 5.052 1.00 97.31 93 ALA A N 1
ATOM 747 C CA . ALA A 1 93 ? 5.572 0.342 5.687 1.00 97.31 93 ALA A CA 1
ATOM 748 C C . ALA A 1 93 ? 7.040 0.696 5.963 1.00 97.31 93 ALA A C 1
ATOM 750 O O . ALA A 1 93 ? 7.779 -0.113 6.538 1.00 97.31 93 ALA A O 1
ATOM 751 N N . TYR A 1 94 ? 7.451 1.879 5.504 1.00 95.38 94 TYR A N 1
ATOM 752 C CA . TYR A 1 94 ? 8.817 2.393 5.593 1.00 95.38 94 TYR A CA 1
ATOM 753 C C . TYR A 1 94 ? 9.069 3.067 6.951 1.00 95.38 94 TYR A C 1
ATOM 755 O O . TYR A 1 94 ? 8.152 3.364 7.709 1.00 95.38 94 TYR A O 1
ATOM 763 N N . SER A 1 95 ? 10.334 3.341 7.279 1.00 93.19 95 SER A N 1
ATOM 764 C CA . SER A 1 95 ? 10.661 4.135 8.470 1.00 93.19 95 SER A CA 1
ATOM 765 C C . SER A 1 95 ? 9.980 5.507 8.424 1.00 93.19 95 SER A C 1
ATOM 767 O O . SER A 1 95 ? 10.001 6.147 7.376 1.00 93.19 95 SER A O 1
ATOM 769 N N . GLY A 1 96 ? 9.460 5.972 9.561 1.00 92.06 96 GLY A N 1
ATOM 770 C CA . GLY A 1 96 ? 8.767 7.264 9.681 1.00 92.06 96 GLY A CA 1
ATOM 771 C C . GLY A 1 96 ? 7.244 7.142 9.695 1.00 92.06 96 GLY A C 1
ATOM 772 O O . GLY A 1 96 ? 6.579 7.989 10.276 1.00 92.06 96 GLY A O 1
ATOM 773 N N . THR A 1 97 ? 6.687 6.049 9.165 1.00 95.69 97 THR A N 1
ATOM 774 C CA . THR A 1 97 ? 5.240 5.804 9.228 1.00 95.69 97 THR A CA 1
ATOM 775 C C . THR A 1 97 ? 4.809 5.390 10.633 1.00 95.69 97 THR A C 1
ATOM 777 O O . THR A 1 97 ? 5.495 4.581 11.269 1.00 95.69 97 THR A O 1
ATOM 780 N N . THR A 1 98 ? 3.648 5.857 11.087 1.00 94.81 98 THR A N 1
ATOM 781 C CA . THR A 1 98 ? 3.043 5.453 12.368 1.00 94.81 98 THR A CA 1
ATOM 782 C C . THR A 1 98 ? 1.593 5.027 12.170 1.00 94.81 98 THR A C 1
ATOM 784 O O . THR A 1 98 ? 0.964 5.384 11.180 1.00 94.81 98 THR A O 1
ATOM 787 N N . ASP A 1 99 ? 1.045 4.249 13.105 1.00 97.06 99 ASP A N 1
ATOM 788 C CA . ASP A 1 99 ? -0.389 3.922 13.124 1.00 97.06 99 ASP A CA 1
ATOM 789 C C . ASP A 1 99 ? -0.909 3.292 11.819 1.00 97.06 99 ASP A C 1
ATOM 791 O O . ASP A 1 99 ? -1.980 3.633 11.322 1.00 97.06 99 ASP A O 1
ATOM 795 N N . VAL A 1 100 ? -0.135 2.365 11.249 1.00 98.25 100 VAL A N 1
ATOM 796 C CA . VAL A 1 100 ? -0.555 1.537 10.112 1.00 98.25 100 VAL A CA 1
ATOM 797 C C . VAL A 1 100 ? -1.089 0.219 10.659 1.00 98.25 100 VAL A C 1
ATOM 799 O O . VAL A 1 100 ? -0.325 -0.559 11.225 1.00 98.25 100 VAL A O 1
ATOM 802 N N . TYR A 1 101 ? -2.382 -0.034 10.482 1.00 98.38 101 TYR A N 1
ATOM 803 C CA . TYR A 1 101 ? -3.054 -1.241 10.961 1.00 98.38 101 TYR A CA 1
ATOM 804 C C . TYR A 1 101 ? -3.455 -2.126 9.786 1.00 98.38 101 TYR A C 1
ATOM 806 O O . TYR A 1 101 ? -4.081 -1.644 8.834 1.00 98.38 101 TYR A O 1
ATOM 814 N N . ALA A 1 102 ? -3.134 -3.420 9.856 1.00 98.44 102 ALA A N 1
ATOM 815 C CA . ALA A 1 102 ? -3.521 -4.369 8.824 1.00 98.44 102 ALA A CA 1
ATOM 816 C C . ALA A 1 102 ? -4.005 -5.716 9.370 1.00 98.44 102 ALA A C 1
ATOM 818 O O . ALA A 1 102 ? -3.264 -6.466 9.999 1.00 98.44 102 ALA A O 1
ATOM 819 N N . TRP A 1 103 ? -5.241 -6.093 9.038 1.00 98.38 103 TRP A N 1
ATOM 820 C CA . TRP A 1 103 ? -5.835 -7.358 9.483 1.00 98.38 103 TRP A CA 1
ATOM 821 C C . TRP A 1 103 ? -6.653 -8.029 8.383 1.00 98.38 103 TRP A C 1
ATOM 823 O O . TRP A 1 103 ? -7.091 -7.390 7.433 1.00 98.38 103 TRP A O 1
ATOM 833 N N . ASN A 1 104 ? -6.846 -9.343 8.502 1.00 98.31 104 ASN A N 1
ATOM 834 C CA . ASN A 1 104 ? -7.640 -10.167 7.579 1.00 98.31 104 ASN A CA 1
ATOM 835 C C . ASN A 1 104 ? -7.285 -10.061 6.083 1.00 98.31 104 ASN A C 1
ATOM 837 O O . ASN A 1 104 ? -8.046 -10.535 5.244 1.00 98.31 104 ASN A O 1
ATOM 841 N N . ASN A 1 105 ? -6.144 -9.476 5.714 1.00 98.44 105 ASN A N 1
ATOM 842 C CA . ASN A 1 105 ? -5.686 -9.540 4.333 1.00 98.44 105 ASN A CA 1
ATOM 843 C C . ASN A 1 105 ? -5.203 -10.959 4.028 1.00 98.44 105 ASN A C 1
ATOM 845 O O . ASN A 1 105 ? -4.471 -11.563 4.820 1.00 98.44 105 ASN A O 1
ATOM 849 N N . VAL A 1 106 ? -5.597 -11.483 2.874 1.00 97.38 106 VAL A N 1
ATOM 850 C CA . VAL A 1 106 ? -5.272 -12.841 2.445 1.00 97.38 106 VAL A CA 1
ATOM 851 C C . VAL A 1 106 ? -4.247 -12.788 1.325 1.00 97.38 106 VAL A C 1
ATOM 853 O O . VAL A 1 106 ? -4.420 -12.087 0.331 1.00 97.38 106 VAL A O 1
ATOM 856 N N . ARG A 1 107 ? -3.169 -13.559 1.480 1.00 96.19 107 ARG A N 1
ATOM 857 C CA . ARG A 1 107 ? -2.121 -13.712 0.471 1.00 96.19 107 ARG A CA 1
ATOM 858 C C . ARG A 1 107 ? -2.296 -15.012 -0.312 1.00 96.19 107 ARG A C 1
ATOM 860 O O . ARG A 1 107 ? -2.415 -16.082 0.285 1.00 96.19 107 ARG A O 1
ATOM 867 N N . HIS A 1 108 ? -2.166 -14.929 -1.631 1.00 94.31 108 HIS A N 1
ATOM 868 C CA . HIS A 1 108 ? -2.100 -16.063 -2.546 1.00 94.31 108 HIS A CA 1
ATOM 869 C C . HIS A 1 108 ? -0.813 -15.995 -3.392 1.00 94.31 108 HIS A C 1
ATOM 871 O O . HIS A 1 108 ? -0.652 -15.045 -4.162 1.00 94.31 108 HIS A O 1
ATOM 877 N N . PRO A 1 109 ? 0.097 -16.984 -3.296 1.00 91.94 109 PRO A N 1
ATOM 878 C CA . PRO A 1 109 ? 0.132 -18.083 -2.322 1.00 91.94 109 PRO A CA 1
ATOM 879 C C . PRO A 1 109 ? 0.438 -17.596 -0.890 1.00 91.94 109 PRO A C 1
ATOM 881 O O . PRO A 1 109 ? 1.039 -16.541 -0.698 1.00 91.94 109 PRO A O 1
ATOM 884 N N . SER A 1 110 ? 0.047 -18.372 0.127 1.00 90.88 110 SER A N 1
ATOM 885 C CA . SER A 1 110 ? 0.144 -17.985 1.550 1.00 90.88 110 SER A CA 1
ATOM 886 C C . SER A 1 110 ? 1.538 -18.150 2.176 1.00 90.88 110 SER A C 1
ATOM 888 O O . SER A 1 110 ? 1.730 -17.825 3.343 1.00 90.88 110 SER A O 1
ATOM 890 N N . ASN A 1 111 ? 2.517 -18.647 1.419 1.00 85.62 111 ASN A N 1
ATOM 891 C CA . ASN A 1 111 ? 3.884 -18.942 1.869 1.00 85.62 111 ASN A CA 1
ATOM 892 C C . ASN A 1 111 ? 4.838 -17.726 1.853 1.00 85.62 111 ASN A C 1
ATOM 894 O O . ASN A 1 111 ? 6.005 -17.873 2.208 1.00 85.62 111 ASN A O 1
ATOM 898 N N . GLY A 1 112 ? 4.379 -16.548 1.420 1.00 85.56 112 GLY A N 1
ATOM 899 C CA . GLY A 1 112 ? 5.189 -15.327 1.353 1.00 85.56 112 GLY A CA 1
ATOM 900 C C . GLY A 1 112 ? 4.979 -14.369 2.533 1.00 85.56 112 GLY A C 1
ATOM 901 O O . GLY A 1 112 ? 4.098 -14.579 3.367 1.00 85.56 112 GLY A O 1
ATOM 902 N N . PRO A 1 113 ? 5.767 -13.282 2.605 1.00 88.69 113 PRO A N 1
ATOM 903 C CA . PRO A 1 113 ? 5.691 -12.337 3.708 1.00 88.69 113 PRO A CA 1
ATOM 904 C C . PRO A 1 113 ? 4.375 -11.545 3.677 1.00 88.69 113 PRO A C 1
ATOM 906 O O . PRO A 1 113 ? 3.877 -11.162 2.612 1.00 88.69 113 PRO A O 1
ATOM 909 N N . ALA A 1 114 ? 3.824 -11.285 4.864 1.00 91.44 114 ALA A N 1
ATOM 910 C CA . ALA A 1 114 ? 2.612 -10.489 5.029 1.00 91.44 114 ALA A CA 1
ATOM 911 C C . ALA A 1 114 ? 2.944 -8.994 5.107 1.00 91.44 114 ALA A C 1
ATOM 913 O O . ALA A 1 114 ? 2.722 -8.273 4.132 1.00 91.44 114 ALA A O 1
ATOM 914 N N . TYR A 1 115 ? 3.517 -8.545 6.228 1.00 95.50 115 TYR A N 1
ATOM 915 C CA . TYR A 1 115 ? 3.712 -7.126 6.538 1.00 95.50 115 TYR A CA 1
ATOM 916 C C . TYR A 1 115 ? 5.142 -6.808 6.994 1.00 95.50 115 TYR A C 1
ATOM 918 O O . TYR A 1 115 ? 5.881 -7.706 7.407 1.00 95.50 115 TYR A O 1
ATOM 926 N N . SER A 1 116 ? 5.562 -5.543 6.896 1.00 94.44 116 SER A N 1
ATOM 927 C CA . SER A 1 116 ? 6.776 -5.068 7.577 1.00 94.44 116 SER A CA 1
ATOM 928 C C . SER A 1 116 ? 6.534 -4.905 9.086 1.00 94.44 116 SER A C 1
ATOM 930 O O . SER A 1 116 ? 5.397 -4.799 9.531 1.00 94.44 116 SER A O 1
ATOM 932 N N . ASN A 1 117 ? 7.608 -4.856 9.884 1.00 91.50 117 ASN A N 1
ATOM 933 C CA . ASN A 1 117 ? 7.527 -4.781 11.355 1.00 91.50 117 ASN A CA 1
ATOM 934 C C . ASN A 1 117 ? 6.845 -3.510 11.896 1.00 91.50 117 ASN A C 1
ATOM 936 O O . ASN A 1 117 ? 6.552 -3.444 13.084 1.00 91.50 117 ASN A O 1
ATOM 940 N N . SER A 1 118 ? 6.659 -2.491 11.055 1.00 91.50 118 SER A N 1
ATOM 941 C CA . SER A 1 118 ? 6.012 -1.223 11.413 1.00 91.50 118 SER A CA 1
ATOM 942 C C . SER A 1 118 ? 4.491 -1.250 11.229 1.00 91.50 118 SER A C 1
ATOM 944 O O . SER A 1 118 ? 3.836 -0.243 11.480 1.00 91.50 118 SER A O 1
ATOM 946 N N . VAL A 1 119 ? 3.939 -2.376 10.771 1.00 96.00 119 VAL A N 1
ATOM 947 C CA . VAL A 1 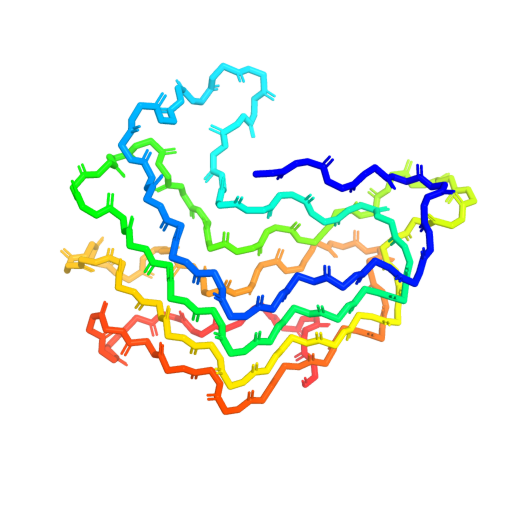119 ? 2.499 -2.593 10.615 1.00 96.00 119 VAL A CA 1
ATOM 948 C C . VAL A 1 119 ? 1.976 -3.354 11.831 1.00 96.00 119 VAL A C 1
ATOM 950 O O . VAL A 1 119 ? 2.530 -4.398 12.184 1.00 96.00 119 VAL A O 1
ATOM 953 N N . ASN A 1 120 ? 0.918 -2.823 12.444 1.00 91.69 120 ASN A N 1
ATOM 954 C CA . ASN A 1 120 ? 0.215 -3.413 13.584 1.00 91.69 120 ASN A CA 1
ATOM 955 C C . ASN A 1 120 ? -0.889 -4.380 13.145 1.00 91.69 120 ASN A C 1
ATOM 957 O O . ASN A 1 120 ? -1.621 -4.048 12.181 1.00 91.69 120 ASN A O 1
#

pLDDT: mean 94.86, std 6.53, range [55.25, 98.94]

Foldseek 3Di:
DEAAAVDEPAEAADEEQEQPPQDCVVPSQESYEAFFEHYEAEHYEYADPPVPSRQEHYEQDYPVDHRTAEQYEHEHYEYHNDPPPAGYENYEYDPPHANAEYPHYHYVVNPHHHYDPRYD

Sequence (120 aa):
MDIKEGTEEIIVEYNYIDARGISNANYADSFIDLKGTRAYIRYNTFVRHGETKLTRGIAVIDRGVELSSYEHVIHDNEFYLDDDGSNIKMVDAYSGTTDVYAWNNVRHPSNGPAYSNSVN

Secondary structure (DSSP, 8-state):
-EE-TT-BS-EEES-EEE-TT---GGG--EEEEE-SBS-EEES-EEE-TT-TT--EEEEE---SSTT-SEEEEEES-EEE--S-SS---SEEEPTT-EEEEEES-EEESTTS--B-TTB-

Organism: Cyclophora tenuis (NCBI:txid216820)

Radius of gyration: 13.04 Å; chains: 1; bounding box: 25×36×31 Å